Protein AF-A0A7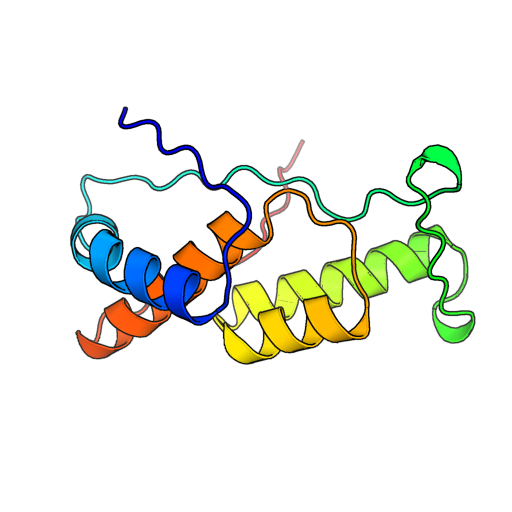S3XD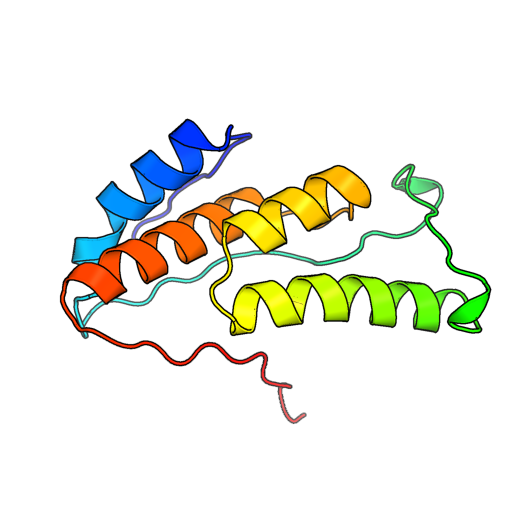15-F1 (afdb_monomer_lite)

Foldseek 3Di:
DDDDDDDDDDLVVLLVLLLVCLVVVPDPVDDDDQDKDWAPDDVVVVAHDADVVLPDSVSRSVVLRVLLLVCLQVLPLPSNVVSCVVRVGVIPRSSVSSSNSSSQVNNVVVVDHDGDDDDDDDD

Secondary structure (DSSP, 8-state):
-------S--HHHHHHHHHHHHHHHT-TT------------BGGGTB----GGG-SHHHHHHHHHHHHHHHHHTT-HHHHHHHHHHH----TTHHHHHHHHHHHHHHHTTT------PPPP--

pLDDT: mean 96.11, std 6.46, range [49.72, 98.81]

Structure (mmCIF, N/CA/C/O backbone):
data_AF-A0A7S3XD15-F1
#
_entry.id   AF-A0A7S3XD15-F1
#
loop_
_atom_site.group_PDB
_atom_site.id
_atom_site.type_symbol
_atom_site.label_atom_id
_atom_site.label_alt_id
_atom_site.label_comp_id
_atom_site.label_asym_id
_atom_site.label_entity_id
_atom_site.label_seq_id
_atom_site.pdbx_PDB_ins_code
_atom_site.Cartn_x
_atom_site.Cartn_y
_atom_site.Cartn_z
_atom_site.occupancy
_atom_site.B_iso_or_equiv
_atom_site.auth_seq_id
_atom_site.auth_comp_id
_atom_site.auth_asym_id
_atom_site.auth_atom_id
_atom_site.pdbx_PDB_model_num
ATOM 1 N N . VAL A 1 1 ? -23.193 1.833 4.196 1.00 94.56 1 VAL A N 1
ATOM 2 C CA . VAL A 1 1 ? -21.865 2.142 3.609 1.00 94.56 1 VAL A CA 1
ATOM 3 C C . VAL A 1 1 ? -21.502 3.573 3.969 1.00 94.56 1 VAL A C 1
ATOM 5 O O . VAL A 1 1 ? -22.389 4.417 3.901 1.00 94.56 1 VAL A O 1
ATOM 8 N N . VAL A 1 2 ? -20.248 3.838 4.349 1.00 98.00 2 VAL A N 1
ATOM 9 C CA . VAL A 1 2 ? -19.717 5.187 4.624 1.00 98.00 2 VAL A CA 1
ATOM 10 C C . VAL A 1 2 ? -18.613 5.488 3.600 1.00 98.00 2 VAL A C 1
ATOM 12 O O . VAL A 1 2 ? -17.542 4.894 3.691 1.00 98.00 2 VAL A O 1
ATOM 15 N N . PRO A 1 3 ? -18.855 6.340 2.590 1.00 97.94 3 PRO A N 1
ATOM 16 C CA . PRO A 1 3 ? -17.837 6.673 1.599 1.00 97.94 3 PRO A CA 1
ATOM 17 C C . PRO A 1 3 ? -16.841 7.701 2.154 1.00 97.94 3 PRO A C 1
ATOM 19 O O . PRO A 1 3 ? -17.244 8.730 2.695 1.00 97.94 3 PRO A O 1
ATOM 22 N N . ILE A 1 4 ? -15.543 7.446 1.976 1.00 98.25 4 ILE A N 1
ATOM 23 C CA . ILE A 1 4 ? -14.456 8.354 2.369 1.00 98.25 4 ILE A CA 1
ATOM 24 C C . ILE A 1 4 ? -13.576 8.606 1.144 1.00 98.25 4 ILE A C 1
ATOM 26 O O . ILE A 1 4 ? -12.979 7.679 0.600 1.00 98.25 4 ILE A O 1
ATOM 30 N N . LEU A 1 5 ? -13.490 9.865 0.708 1.00 98.38 5 LEU A N 1
ATOM 31 C CA . LEU A 1 5 ? -12.580 10.274 -0.360 1.00 98.38 5 LEU A CA 1
ATOM 32 C C . LEU A 1 5 ? -11.232 10.673 0.249 1.00 98.38 5 LEU A C 1
ATOM 34 O O . LEU A 1 5 ? -11.145 11.677 0.954 1.00 98.38 5 LEU A O 1
ATOM 38 N N . VAL A 1 6 ? -10.185 9.900 -0.039 1.00 98.44 6 VAL A N 1
ATOM 39 C CA . VAL A 1 6 ? -8.824 10.174 0.442 1.00 98.44 6 VAL A CA 1
ATOM 40 C C . VAL A 1 6 ? -8.031 10.899 -0.645 1.00 98.44 6 VAL A C 1
ATOM 42 O O . VAL A 1 6 ? -7.849 10.378 -1.743 1.00 98.44 6 VAL A O 1
ATOM 45 N N . GLY A 1 7 ? -7.593 12.122 -0.340 1.00 97.50 7 GLY A N 1
ATOM 46 C CA . GLY A 1 7 ? -6.795 12.957 -1.238 1.00 97.50 7 GLY A CA 1
ATOM 47 C C . GLY A 1 7 ? -5.291 12.679 -1.158 1.00 97.50 7 GLY A C 1
ATOM 48 O O . GLY A 1 7 ? -4.849 11.623 -0.709 1.00 97.50 7 GLY A O 1
ATOM 49 N N . ALA A 1 8 ? -4.494 13.657 -1.587 1.00 97.69 8 ALA A N 1
ATOM 50 C CA . ALA A 1 8 ? -3.053 13.642 -1.365 1.00 97.69 8 ALA A CA 1
ATOM 51 C C . ALA A 1 8 ? -2.761 14.034 0.088 1.00 97.69 8 ALA A C 1
ATOM 53 O O . ALA A 1 8 ? -3.065 15.156 0.494 1.00 97.69 8 ALA A O 1
ATOM 54 N N . LEU A 1 9 ? -2.204 13.101 0.853 1.00 98.12 9 LEU A N 1
ATOM 55 C CA . LEU A 1 9 ? -1.886 13.286 2.263 1.00 98.12 9 LEU A CA 1
ATOM 56 C C . LEU A 1 9 ? -0.372 13.350 2.474 1.00 98.12 9 LEU A C 1
ATOM 58 O O . LEU A 1 9 ? 0.396 12.773 1.701 1.00 98.12 9 LEU A O 1
ATOM 62 N N . ASP A 1 10 ? 0.043 14.046 3.530 1.00 97.75 10 ASP A N 1
ATOM 63 C CA . ASP A 1 10 ? 1.373 13.878 4.112 1.00 97.75 10 ASP A CA 1
ATOM 64 C C . ASP A 1 10 ? 1.349 12.812 5.223 1.00 97.75 10 ASP A C 1
ATOM 66 O O . ASP A 1 10 ? 0.280 12.376 5.663 1.00 97.75 10 ASP A O 1
ATOM 70 N N . ARG A 1 11 ? 2.535 12.405 5.696 1.00 96.31 11 ARG A N 1
ATOM 71 C CA . ARG A 1 11 ? 2.676 11.354 6.721 1.00 96.31 11 ARG A CA 1
ATOM 72 C C . ARG A 1 11 ? 1.932 11.691 8.021 1.00 96.31 11 ARG A C 1
ATOM 74 O O . ARG A 1 11 ? 1.367 10.814 8.668 1.00 96.31 11 ARG A O 1
ATOM 81 N N . THR A 1 12 ? 1.899 12.968 8.406 1.00 98.06 12 THR A N 1
ATOM 82 C CA . THR A 1 12 ? 1.219 13.413 9.633 1.00 98.06 12 THR A CA 1
ATOM 83 C C . THR A 1 12 ? -0.293 13.249 9.511 1.00 98.06 12 THR A C 1
ATOM 85 O O . THR A 1 12 ? -0.951 12.786 10.448 1.00 98.06 12 THR A O 1
ATOM 88 N N . ALA A 1 13 ? -0.856 13.615 8.360 1.00 98.50 13 ALA A N 1
ATOM 89 C CA . ALA A 1 13 ? -2.270 13.449 8.067 1.00 98.50 13 ALA A CA 1
ATOM 90 C C . ALA A 1 13 ? -2.650 11.964 7.972 1.00 98.50 13 ALA A C 1
ATOM 92 O O . ALA A 1 13 ? -3.658 11.568 8.556 1.00 98.50 13 ALA A O 1
ATOM 93 N N . GLU A 1 14 ? -1.831 11.132 7.320 1.00 98.69 14 GLU A N 1
ATOM 94 C CA . GLU A 1 14 ? -2.030 9.675 7.248 1.00 98.69 14 GLU A CA 1
ATOM 95 C C . GLU A 1 14 ? -2.130 9.052 8.648 1.00 98.69 14 GLU A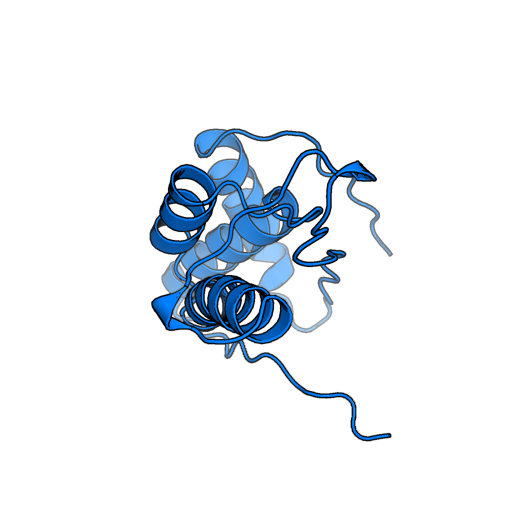 C 1
ATOM 97 O O . GLU A 1 14 ? -3.118 8.378 8.952 1.00 98.69 14 GLU A O 1
ATOM 102 N N . ALA A 1 15 ? -1.181 9.363 9.538 1.00 98.31 15 ALA A N 1
ATOM 103 C CA . ALA A 1 15 ? -1.200 8.898 10.925 1.00 98.31 15 ALA A CA 1
ATOM 104 C C . ALA A 1 15 ? -2.404 9.434 11.717 1.00 98.31 15 ALA A C 1
ATOM 106 O O . ALA A 1 15 ? -3.043 8.705 12.482 1.00 98.31 15 ALA A O 1
ATOM 107 N N . THR A 1 16 ? -2.751 10.708 11.517 1.00 98.50 16 THR A N 1
ATOM 108 C CA . THR A 1 16 ? -3.888 11.345 12.194 1.00 98.50 16 THR A CA 1
ATOM 109 C C . THR A 1 16 ? -5.208 10.676 11.820 1.00 98.50 16 THR A C 1
ATOM 111 O O . THR A 1 16 ? -6.003 10.360 12.709 1.00 98.50 16 THR A O 1
ATOM 114 N N . TYR A 1 17 ? -5.438 10.428 10.528 1.00 98.62 17 TYR A N 1
ATOM 115 C CA . TYR A 1 17 ? -6.646 9.754 10.059 1.00 98.62 17 TYR A CA 1
ATOM 116 C C . TYR A 1 17 ? -6.656 8.270 10.419 1.00 98.62 17 TYR A C 1
ATOM 118 O O . TYR A 1 17 ? -7.706 7.772 10.817 1.00 98.62 17 TYR A O 1
ATOM 126 N N . GLY A 1 18 ? -5.509 7.585 10.366 1.00 98.19 18 GLY A N 1
ATOM 127 C CA . GLY A 1 18 ? -5.395 6.198 10.817 1.00 98.19 18 GLY A CA 1
ATOM 128 C C . GLY A 1 18 ? -5.844 6.045 12.271 1.00 98.19 18 GLY A C 1
ATOM 129 O O . GLY A 1 18 ? -6.737 5.254 12.570 1.00 98.19 18 GLY A O 1
ATOM 130 N N . ARG A 1 19 ? -5.337 6.901 13.166 1.00 97.81 19 ARG A N 1
ATOM 131 C CA . ARG A 1 19 ? -5.765 6.937 14.573 1.00 97.81 19 ARG A CA 1
ATOM 132 C C . ARG A 1 19 ? -7.254 7.253 14.736 1.00 97.81 19 ARG A C 1
ATOM 134 O O . ARG A 1 19 ? -7.909 6.655 15.580 1.00 97.81 19 ARG A O 1
ATOM 141 N N . ALA A 1 20 ? -7.791 8.190 13.954 1.00 98.12 20 ALA A N 1
ATOM 142 C CA . ALA A 1 20 ? -9.205 8.560 14.033 1.00 98.12 20 ALA A CA 1
ATOM 143 C C . ALA A 1 20 ? -10.145 7.429 13.575 1.00 98.12 20 ALA A C 1
ATOM 145 O O . ALA A 1 20 ? -11.261 7.319 14.082 1.00 98.12 20 ALA A O 1
ATOM 146 N N . LEU A 1 21 ? -9.703 6.600 12.626 1.00 97.94 21 LEU A N 1
ATOM 147 C CA . LEU A 1 21 ? -10.484 5.489 12.082 1.00 97.94 21 LEU A CA 1
ATOM 148 C C . LEU A 1 21 ? -10.298 4.175 12.851 1.00 97.94 21 LEU A C 1
ATOM 150 O O . LEU A 1 21 ? -11.174 3.317 12.782 1.00 97.94 21 LEU A O 1
ATOM 154 N N . ALA A 1 22 ? -9.209 4.028 13.608 1.00 96.88 22 ALA A N 1
ATOM 155 C CA . ALA A 1 22 ? -8.888 2.812 14.351 1.00 96.88 22 ALA A CA 1
ATOM 156 C C . ALA A 1 22 ? -10.018 2.294 15.266 1.00 96.88 22 ALA A C 1
ATOM 158 O O . ALA A 1 22 ? -10.274 1.095 15.211 1.00 96.88 22 ALA A O 1
ATOM 159 N N . PRO A 1 23 ? -10.767 3.123 16.029 1.00 95.81 23 PRO A N 1
ATOM 160 C CA . PRO A 1 23 ? -11.887 2.615 16.825 1.00 95.81 23 PRO A CA 1
ATOM 161 C C . PRO A 1 23 ? -12.946 1.904 15.981 1.00 95.81 23 PRO A C 1
ATOM 163 O O . PRO A 1 23 ? -13.491 0.905 16.416 1.00 95.81 23 PRO A O 1
ATOM 166 N N . TYR A 1 24 ? -13.200 2.369 14.755 1.00 96.69 24 TYR A N 1
ATOM 167 C CA . TYR A 1 24 ? -14.157 1.730 13.851 1.00 96.69 24 TYR A CA 1
ATOM 168 C C . TYR A 1 24 ? -13.585 0.477 13.189 1.00 96.69 24 TYR A C 1
ATOM 170 O O . TYR A 1 24 ? -14.350 -0.425 12.864 1.00 96.69 24 TYR A O 1
ATOM 178 N N . LEU A 1 25 ? -12.267 0.418 12.974 1.00 95.75 25 LEU A N 1
ATOM 179 C CA . LEU A 1 25 ? -11.587 -0.777 12.466 1.00 95.75 25 LEU A CA 1
ATOM 180 C C . LEU A 1 25 ? -11.650 -1.937 13.470 1.00 95.75 25 LEU A C 1
ATOM 182 O O . LEU A 1 25 ? -11.696 -3.086 13.053 1.00 95.75 25 LEU A O 1
ATOM 186 N N . LEU A 1 26 ? -11.672 -1.626 14.770 1.00 93.50 26 LEU A N 1
ATOM 187 C CA . LEU A 1 26 ? -11.733 -2.597 15.867 1.00 93.50 26 LEU A CA 1
ATOM 188 C C . LEU A 1 26 ? -13.132 -3.182 16.122 1.00 93.50 26 LEU A C 1
ATOM 190 O O . LEU A 1 26 ? -13.265 -4.096 16.930 1.00 93.50 26 LEU A O 1
ATOM 194 N N . GLU A 1 27 ? -14.170 -2.658 15.475 1.00 95.31 27 GLU A N 1
ATOM 195 C CA . GLU A 1 27 ? -15.538 -3.152 15.633 1.00 95.31 27 GLU A CA 1
ATOM 196 C C . GLU A 1 27 ? -15.815 -4.289 14.642 1.00 95.31 27 GLU A C 1
ATOM 198 O O . GLU A 1 27 ? -15.852 -4.060 13.433 1.00 95.31 27 GLU A O 1
ATOM 203 N N . ASP A 1 28 ? -16.117 -5.491 15.144 1.00 93.31 28 ASP A N 1
ATOM 204 C CA . ASP A 1 28 ? -16.379 -6.696 14.330 1.00 93.31 28 ASP A CA 1
ATOM 205 C C . ASP A 1 28 ? -17.533 -6.534 13.321 1.00 93.31 28 ASP A C 1
ATOM 207 O O . ASP A 1 28 ? -17.629 -7.256 12.328 1.00 93.31 28 ASP A O 1
ATOM 211 N N . ALA A 1 29 ? -18.441 -5.586 13.571 1.00 96.75 29 ALA A N 1
ATOM 212 C CA . ALA A 1 29 ? -19.556 -5.276 12.680 1.00 96.75 29 ALA A CA 1
ATOM 213 C C . ALA A 1 29 ? -19.141 -4.461 11.439 1.00 96.75 29 ALA A C 1
ATOM 215 O O . ALA A 1 29 ? -19.950 -4.289 10.521 1.00 96.75 29 ALA A O 1
ATOM 216 N N . ASN A 1 30 ? -17.913 -3.935 11.409 1.00 97.38 30 ASN A N 1
ATOM 217 C CA . ASN A 1 30 ? -17.427 -3.065 10.349 1.00 97.38 30 ASN A CA 1
ATOM 218 C C . ASN A 1 30 ? -16.537 -3.812 9.353 1.00 97.38 30 ASN A C 1
ATOM 220 O O . ASN A 1 30 ? -15.784 -4.721 9.682 1.00 97.38 30 ASN A O 1
ATOM 224 N N . LEU A 1 31 ? -16.592 -3.359 8.101 1.00 97.25 31 LEU A N 1
ATOM 225 C CA . LEU A 1 31 ? -15.706 -3.796 7.029 1.00 97.25 31 LEU A CA 1
ATOM 226 C C . LEU A 1 31 ? -15.080 -2.569 6.373 1.00 97.25 31 LEU A C 1
ATOM 228 O O . LEU A 1 31 ? -15.788 -1.670 5.912 1.00 97.25 31 LEU A O 1
ATOM 232 N N . PHE A 1 32 ? -13.753 -2.567 6.282 1.00 97.88 32 PHE A N 1
ATOM 233 C CA . PHE A 1 32 ? -12.990 -1.547 5.574 1.00 97.88 32 PHE A CA 1
ATOM 234 C C . PHE A 1 32 ? -12.618 -2.057 4.185 1.00 97.88 32 PHE A C 1
ATOM 236 O O . PHE A 1 32 ? -11.957 -3.081 4.043 1.00 97.88 32 PHE A O 1
ATOM 243 N N . ILE A 1 33 ? -13.029 -1.321 3.153 1.00 98.19 33 ILE A N 1
ATOM 244 C CA . ILE A 1 33 ? -12.655 -1.597 1.765 1.00 98.19 33 ILE A CA 1
ATOM 245 C C . ILE A 1 33 ? -11.688 -0.503 1.319 1.00 98.19 33 ILE A C 1
ATOM 247 O O . ILE A 1 33 ? -12.070 0.662 1.209 1.00 98.19 33 ILE A O 1
ATOM 251 N N . ILE A 1 34 ? -10.438 -0.885 1.057 1.00 98.12 34 ILE A N 1
ATOM 252 C CA . ILE A 1 34 ? -9.402 0.012 0.541 1.00 98.12 34 ILE A CA 1
ATOM 253 C C . ILE A 1 34 ? -9.251 -0.221 -0.961 1.00 98.12 34 ILE A C 1
ATOM 255 O O . ILE A 1 34 ? -8.865 -1.301 -1.396 1.00 98.12 34 ILE A O 1
ATOM 259 N N . SER A 1 35 ? -9.568 0.796 -1.760 1.00 98.00 35 SER A N 1
ATOM 260 C CA . SER A 1 35 ? -9.490 0.723 -3.222 1.00 98.00 35 SER A CA 1
ATOM 261 C C . SER A 1 35 ? -8.104 1.142 -3.711 1.00 98.00 35 SER A C 1
ATOM 263 O O . SER A 1 35 ? -7.696 2.282 -3.483 1.00 98.00 35 SER A O 1
ATOM 265 N N . SER A 1 36 ? -7.392 0.257 -4.414 1.00 98.19 36 SER A N 1
ATOM 266 C CA . SER A 1 36 ? -6.105 0.584 -5.038 1.00 98.19 36 SER A CA 1
ATOM 267 C C . SER A 1 36 ? -5.745 -0.366 -6.178 1.00 98.19 36 SER A C 1
ATOM 269 O O . SER A 1 36 ? -5.805 -1.579 -6.006 1.00 98.19 36 SER A O 1
ATOM 271 N N . ASP A 1 37 ? -5.235 0.202 -7.267 1.00 97.94 37 ASP A N 1
ATOM 272 C CA . ASP A 1 37 ? -4.374 -0.485 -8.228 1.00 97.94 37 ASP A CA 1
ATOM 273 C C . ASP A 1 37 ? -2.898 -0.330 -7.808 1.00 97.94 37 ASP A C 1
ATOM 275 O O . ASP A 1 37 ? -2.540 0.602 -7.072 1.00 97.94 37 ASP A O 1
ATOM 279 N N . PHE A 1 38 ? -2.051 -1.258 -8.261 1.00 98.12 38 PHE A N 1
ATOM 280 C CA . PHE A 1 38 ? -0.596 -1.256 -8.055 1.00 98.12 38 PHE A CA 1
ATOM 281 C C . PHE A 1 38 ? 0.131 -0.599 -9.246 1.00 98.12 38 PHE A C 1
ATOM 283 O O . PHE A 1 38 ? -0.332 0.430 -9.732 1.00 98.12 38 PHE A O 1
ATOM 290 N N . CYS A 1 39 ? 1.290 -1.098 -9.691 1.00 98.38 39 CYS A N 1
ATOM 291 C CA . CYS A 1 39 ? 2.120 -0.409 -10.674 1.00 98.38 39 CYS A CA 1
ATOM 292 C C . CYS A 1 39 ? 1.389 -0.136 -12.003 1.00 98.38 39 CYS A C 1
ATOM 294 O O . CYS A 1 39 ? 1.057 -1.036 -12.775 1.00 98.38 39 CYS A O 1
ATOM 296 N N . HIS A 1 40 ? 1.245 1.145 -12.333 1.00 98.38 40 HIS A N 1
ATOM 297 C CA . HIS A 1 40 ? 0.948 1.621 -13.679 1.00 98.38 40 HIS A CA 1
ATOM 298 C C . HIS A 1 40 ? 2.268 1.911 -14.398 1.00 98.38 40 HIS A C 1
ATOM 300 O O . HIS A 1 40 ? 2.821 3.013 -14.309 1.00 98.38 40 HIS A O 1
ATOM 306 N N . TRP A 1 41 ? 2.786 0.907 -15.103 1.00 98.56 41 TRP A N 1
ATOM 307 C CA . TRP A 1 41 ? 4.063 0.992 -15.807 1.00 98.56 41 TRP A CA 1
ATOM 308 C C . TRP A 1 41 ? 3.898 1.410 -17.273 1.00 98.56 41 TRP A C 1
ATOM 310 O O . TRP A 1 41 ? 3.003 0.952 -17.987 1.00 98.56 41 TRP A O 1
ATOM 320 N N . GLY A 1 42 ? 4.790 2.272 -17.755 1.00 98.06 42 GLY A N 1
ATOM 321 C CA . GLY A 1 42 ? 4.936 2.632 -19.161 1.00 98.06 42 GLY A CA 1
ATOM 322 C C . GLY A 1 42 ? 4.995 4.136 -19.413 1.00 98.06 42 GLY A C 1
ATOM 323 O O . GLY A 1 42 ? 4.642 4.971 -18.578 1.00 98.06 42 GLY A O 1
ATOM 324 N N . ARG A 1 43 ? 5.395 4.503 -20.638 1.00 97.75 43 ARG A N 1
ATOM 325 C CA . ARG A 1 43 ? 5.554 5.909 -21.061 1.00 97.75 43 ARG A CA 1
ATOM 326 C C . ARG A 1 43 ? 4.282 6.743 -20.874 1.00 97.75 43 ARG A C 1
ATOM 328 O O . ARG A 1 43 ? 4.379 7.900 -20.480 1.00 97.75 43 ARG A O 1
ATOM 335 N N . ARG A 1 44 ? 3.097 6.153 -21.093 1.00 98.06 44 ARG A N 1
ATOM 336 C CA . ARG A 1 44 ? 1.790 6.807 -20.872 1.00 98.06 44 ARG A CA 1
ATOM 337 C C . ARG A 1 44 ? 1.606 7.286 -19.428 1.00 98.06 44 ARG A C 1
ATOM 339 O O . ARG A 1 44 ? 0.950 8.297 -19.212 1.00 98.06 44 ARG A O 1
ATOM 346 N N . PHE A 1 45 ? 2.201 6.585 -18.467 1.00 97.62 45 PHE A N 1
ATOM 347 C CA . PHE A 1 45 ? 2.129 6.900 -17.041 1.00 97.62 45 PHE A CA 1
ATOM 348 C C . PHE A 1 45 ? 3.352 7.678 -16.540 1.00 97.62 45 PHE A C 1
ATOM 350 O O . PHE A 1 45 ? 3.441 7.971 -15.354 1.00 97.62 45 PHE A O 1
ATOM 357 N N . LYS A 1 46 ? 4.297 8.023 -17.433 1.00 98.25 46 LYS A N 1
ATOM 358 C CA . LYS A 1 46 ? 5.583 8.662 -17.096 1.00 98.25 46 LYS A CA 1
ATOM 359 C C . LYS A 1 46 ? 6.383 7.890 -16.036 1.00 98.25 46 LYS A C 1
ATOM 361 O O . LYS A 1 46 ? 7.168 8.482 -15.304 1.00 98.25 46 LYS A O 1
ATOM 366 N N . TYR A 1 47 ? 6.203 6.572 -15.983 1.00 98.50 47 TYR A N 1
ATOM 367 C CA . TYR A 1 47 ? 6.867 5.701 -15.024 1.00 98.50 47 TYR A CA 1
ATOM 368 C C . TYR A 1 47 ? 7.412 4.472 -15.741 1.00 98.50 47 TYR A C 1
ATOM 370 O O . TYR A 1 47 ? 6.655 3.659 -16.261 1.00 98.50 47 TYR A O 1
ATOM 378 N N . THR A 1 48 ? 8.733 4.359 -15.821 1.00 98.25 48 THR A N 1
ATOM 379 C CA . THR A 1 48 ? 9.415 3.243 -16.494 1.00 98.25 48 THR A CA 1
ATOM 380 C C . THR A 1 48 ? 10.569 2.729 -15.642 1.00 98.25 48 THR A C 1
ATOM 382 O O . THR A 1 48 ? 11.644 2.450 -16.169 1.00 98.25 48 THR A O 1
ATOM 385 N N . HIS A 1 49 ? 10.373 2.670 -14.318 1.00 98.19 49 HIS A N 1
ATOM 386 C CA . HIS A 1 49 ? 11.346 2.050 -13.420 1.00 98.19 49 HIS A CA 1
ATOM 387 C C . HIS A 1 49 ? 11.609 0.614 -13.878 1.00 98.19 49 HIS A C 1
ATOM 389 O O . HIS A 1 49 ? 10.672 -0.114 -14.209 1.00 98.19 49 HIS A O 1
ATOM 395 N N . TYR A 1 50 ? 12.876 0.230 -13.942 1.00 98.38 50 TYR A N 1
ATOM 396 C CA . TYR A 1 50 ? 13.287 -1.092 -14.380 1.00 98.38 50 TYR A CA 1
ATOM 397 C C . TYR A 1 50 ? 14.573 -1.476 -13.663 1.00 98.38 50 TYR A C 1
ATOM 399 O O . TYR A 1 50 ? 15.558 -0.738 -13.713 1.00 98.38 50 TYR A O 1
ATOM 407 N N . ASP A 1 51 ? 14.538 -2.632 -13.012 1.00 97.88 51 ASP A N 1
ATOM 408 C CA . ASP A 1 51 ? 15.683 -3.288 -12.402 1.00 97.88 51 ASP A CA 1
ATOM 409 C C . ASP A 1 51 ? 16.145 -4.432 -13.321 1.00 97.88 51 ASP A C 1
ATOM 411 O O . ASP A 1 51 ? 15.484 -5.473 -13.374 1.00 97.88 51 ASP A O 1
ATOM 415 N N . PRO A 1 52 ? 17.278 -4.277 -14.035 1.00 97.25 52 PRO A N 1
ATOM 416 C CA . PRO A 1 52 ? 17.791 -5.313 -14.928 1.00 97.25 52 PRO A CA 1
ATOM 417 C C . PRO A 1 52 ? 18.165 -6.616 -14.217 1.00 97.25 52 PRO A C 1
ATOM 419 O O . PRO A 1 52 ? 18.264 -7.653 -14.869 1.00 97.25 52 PRO A O 1
ATOM 422 N N . SER A 1 53 ? 18.394 -6.585 -12.899 1.00 97.81 53 SER A N 1
ATOM 423 C CA . SER A 1 53 ? 18.722 -7.788 -12.130 1.00 97.81 53 SER A CA 1
ATOM 424 C C . SER A 1 53 ? 17.510 -8.697 -11.897 1.00 97.81 53 SER A C 1
ATOM 426 O O . SER A 1 53 ? 17.685 -9.882 -11.619 1.00 97.81 53 SER A O 1
ATOM 428 N N . ALA A 1 54 ? 16.289 -8.173 -12.063 1.00 97.00 54 ALA A N 1
ATOM 429 C CA . ALA A 1 54 ? 15.045 -8.919 -11.893 1.00 97.00 54 ALA A CA 1
ATOM 430 C C . ALA A 1 54 ? 14.619 -9.716 -13.143 1.00 97.00 54 ALA A C 1
ATOM 432 O O . ALA A 1 54 ? 13.660 -10.481 -13.067 1.00 97.00 54 ALA A O 1
ATOM 433 N N . GLY A 1 55 ? 15.315 -9.558 -14.276 1.00 97.88 55 GLY A N 1
ATOM 434 C CA . GLY A 1 55 ? 14.969 -10.196 -15.548 1.00 97.88 55 GLY A CA 1
ATOM 435 C C . GLY A 1 55 ? 14.157 -9.277 -1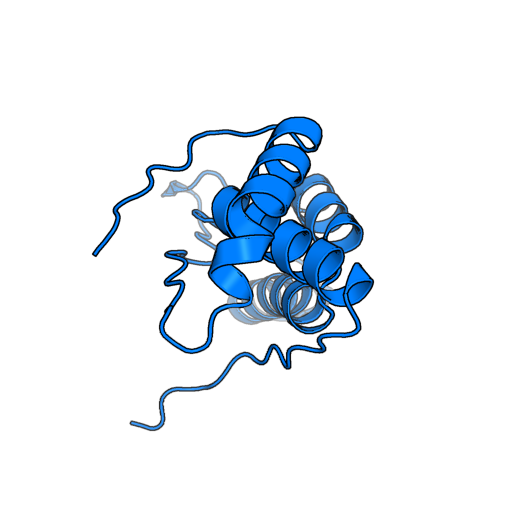6.459 1.00 97.88 55 GLY A C 1
ATOM 436 O O . GLY A 1 55 ? 14.506 -8.116 -16.637 1.00 97.88 55 GLY A O 1
ATOM 437 N N . GLU A 1 56 ? 13.096 -9.789 -17.079 1.00 98.50 56 GLU A N 1
ATOM 438 C CA . GLU A 1 56 ? 12.243 -9.023 -17.993 1.00 98.50 56 GLU A CA 1
ATOM 439 C C . GLU A 1 56 ? 11.451 -7.920 -17.266 1.00 98.50 56 GLU A C 1
ATOM 441 O O . GLU A 1 56 ? 11.278 -7.931 -16.046 1.00 98.50 56 GLU A O 1
ATOM 446 N N . ILE A 1 57 ? 10.909 -6.956 -18.019 1.00 98.44 57 ILE A N 1
ATOM 447 C CA . ILE A 1 57 ? 10.203 -5.792 -17.451 1.00 98.44 57 ILE A CA 1
ATOM 448 C C . ILE A 1 57 ? 9.076 -6.212 -16.498 1.00 98.44 57 ILE A C 1
ATOM 450 O O . ILE A 1 57 ? 8.963 -5.652 -15.411 1.00 98.44 57 ILE A O 1
ATOM 454 N N . PHE A 1 58 ? 8.264 -7.210 -16.864 1.00 98.44 58 PHE A N 1
ATOM 455 C CA . PHE A 1 58 ? 7.163 -7.659 -16.006 1.00 98.44 58 PHE A CA 1
ATOM 456 C C . PHE A 1 58 ? 7.656 -8.287 -14.694 1.00 98.44 58 PHE A C 1
ATOM 458 O O . PHE A 1 58 ? 6.980 -8.162 -13.679 1.00 98.44 58 PHE A O 1
ATOM 465 N N . GLN A 1 59 ? 8.841 -8.906 -14.694 1.00 98.62 59 GLN A N 1
ATOM 466 C CA . GLN A 1 59 ? 9.454 -9.480 -13.495 1.00 98.62 59 GLN A CA 1
ATOM 467 C C . GLN A 1 59 ? 9.989 -8.375 -12.582 1.00 98.62 59 GLN A C 1
ATOM 469 O O . GLN A 1 59 ? 9.821 -8.444 -11.368 1.00 98.62 59 GLN A O 1
ATOM 474 N N . SER A 1 60 ? 10.561 -7.312 -13.158 1.00 98.62 60 SER A N 1
ATOM 475 C CA . SER A 1 60 ? 10.926 -6.109 -12.405 1.00 98.62 60 SER A CA 1
ATOM 476 C C . SER A 1 60 ? 9.702 -5.422 -11.787 1.00 98.62 60 SER A C 1
ATOM 478 O O . SER A 1 60 ? 9.761 -5.035 -10.619 1.00 98.62 60 SER A O 1
ATOM 480 N N . ILE A 1 61 ? 8.590 -5.318 -12.527 1.00 98.69 61 ILE A N 1
ATOM 481 C CA . ILE A 1 61 ? 7.319 -4.788 -12.008 1.00 98.69 61 ILE A CA 1
ATOM 482 C C . ILE A 1 61 ? 6.811 -5.668 -10.862 1.00 98.69 61 ILE A C 1
ATOM 484 O O . ILE A 1 61 ? 6.551 -5.158 -9.776 1.00 98.69 61 ILE A O 1
ATOM 488 N N . GLU A 1 62 ? 6.740 -6.988 -11.062 1.00 98.50 62 GLU A N 1
ATOM 489 C CA . GLU A 1 62 ? 6.293 -7.926 -10.029 1.00 98.50 62 GLU A CA 1
ATOM 490 C C . GLU A 1 62 ? 7.175 -7.843 -8.777 1.00 98.50 62 GLU A C 1
ATOM 492 O O . GLU A 1 62 ? 6.661 -7.793 -7.660 1.00 98.50 62 GLU A O 1
ATOM 497 N N . ALA A 1 63 ? 8.499 -7.802 -8.934 1.00 98.50 63 ALA A N 1
ATOM 498 C CA . ALA A 1 63 ? 9.427 -7.689 -7.815 1.00 98.50 63 ALA A CA 1
ATOM 499 C C . ALA A 1 63 ? 9.212 -6.387 -7.026 1.00 98.50 63 ALA A C 1
ATOM 501 O O . ALA A 1 63 ? 9.222 -6.406 -5.788 1.00 98.50 63 ALA A O 1
ATOM 502 N N . LEU A 1 64 ? 8.983 -5.274 -7.731 1.00 98.56 64 LEU A N 1
ATOM 503 C CA . LEU A 1 64 ? 8.714 -3.973 -7.130 1.00 98.56 64 LEU A CA 1
ATOM 504 C C . LEU A 1 64 ? 7.365 -3.943 -6.401 1.00 98.56 64 LEU A C 1
ATOM 506 O O . LEU A 1 64 ? 7.304 -3.460 -5.268 1.00 98.56 64 LEU A O 1
ATOM 510 N N . ASP A 1 65 ? 6.305 -4.473 -7.008 1.00 98.56 65 ASP A N 1
ATOM 511 C CA . ASP A 1 65 ? 4.977 -4.543 -6.393 1.00 98.56 65 ASP A CA 1
ATOM 512 C C . ASP A 1 65 ? 4.991 -5.469 -5.177 1.00 98.56 65 ASP A C 1
ATOM 514 O O . ASP A 1 65 ? 4.559 -5.073 -4.094 1.00 98.56 65 ASP A O 1
ATOM 518 N N . ARG A 1 66 ? 5.610 -6.653 -5.287 1.00 98.25 66 ARG A N 1
ATOM 519 C CA . ARG A 1 66 ? 5.780 -7.580 -4.158 1.00 98.25 66 ARG A CA 1
ATOM 520 C C . ARG A 1 66 ? 6.562 -6.963 -3.005 1.00 98.25 66 ARG A C 1
ATOM 522 O O . ARG A 1 66 ? 6.325 -7.329 -1.856 1.00 98.25 66 ARG A O 1
ATOM 529 N N . LYS A 1 67 ? 7.500 -6.051 -3.275 1.00 98.44 67 LYS A N 1
ATOM 530 C CA . LYS A 1 67 ? 8.197 -5.313 -2.214 1.00 98.44 67 LYS A CA 1
ATOM 531 C C . LYS A 1 67 ? 7.225 -4.437 -1.422 1.00 98.44 67 LYS A C 1
ATOM 533 O O . LYS A 1 67 ? 7.257 -4.503 -0.199 1.00 98.44 67 LYS A O 1
ATOM 538 N N . GLY A 1 68 ? 6.354 -3.690 -2.100 1.00 98.56 68 GLY A N 1
ATOM 539 C CA . GLY A 1 68 ? 5.301 -2.902 -1.453 1.00 98.56 68 GLY A CA 1
ATOM 540 C 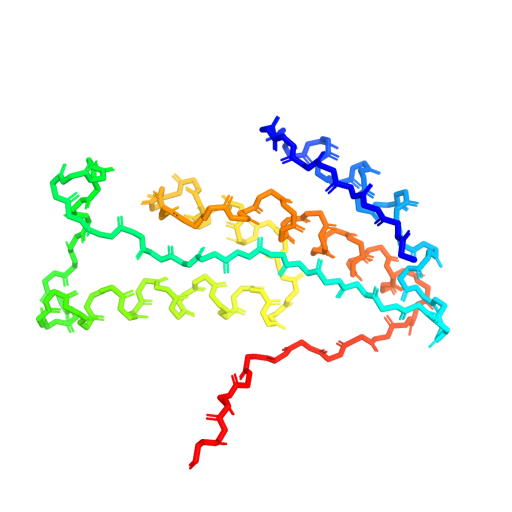C . GLY A 1 68 ? 4.287 -3.778 -0.711 1.00 98.56 68 GLY A C 1
ATOM 541 O O . GLY A 1 68 ? 3.986 -3.516 0.449 1.00 98.56 68 GLY A O 1
ATOM 542 N N . MET A 1 69 ? 3.829 -4.865 -1.339 1.00 98.56 69 MET A N 1
ATOM 543 C CA . MET A 1 69 ? 2.894 -5.825 -0.735 1.00 98.56 69 MET A CA 1
ATOM 544 C C . MET A 1 69 ? 3.433 -6.413 0.574 1.00 98.56 69 MET A C 1
ATOM 546 O O . MET A 1 69 ? 2.713 -6.430 1.564 1.00 98.56 69 MET A O 1
ATOM 550 N N . ARG A 1 70 ? 4.711 -6.821 0.618 1.00 98.50 70 ARG A N 1
ATOM 551 C CA . ARG A 1 70 ? 5.323 -7.362 1.846 1.00 98.50 70 ARG A CA 1
ATOM 552 C C . ARG A 1 70 ? 5.314 -6.365 3.002 1.00 98.50 70 ARG A C 1
ATOM 554 O O . ARG A 1 70 ? 5.078 -6.771 4.132 1.00 98.50 70 ARG A O 1
ATOM 561 N N . LEU A 1 71 ? 5.559 -5.084 2.731 1.00 98.62 71 LEU A N 1
ATOM 562 C CA . LEU A 1 71 ? 5.528 -4.038 3.762 1.00 98.62 71 LEU A CA 1
ATOM 563 C C . LEU A 1 71 ? 4.105 -3.848 4.305 1.00 98.62 71 LEU A C 1
ATOM 565 O O . LEU A 1 71 ? 3.916 -3.688 5.507 1.00 98.62 71 LEU A O 1
ATOM 569 N N . ILE A 1 72 ? 3.097 -3.955 3.432 1.00 98.56 72 ILE A N 1
ATOM 570 C CA . ILE A 1 72 ? 1.684 -3.919 3.826 1.00 98.56 72 ILE A CA 1
ATOM 571 C C . ILE A 1 72 ? 1.320 -5.136 4.694 1.00 98.56 72 ILE A C 1
ATOM 573 O O . ILE A 1 72 ? 0.715 -4.966 5.748 1.00 98.56 72 ILE A O 1
ATOM 577 N N . GLU A 1 73 ? 1.721 -6.351 4.302 1.00 98.19 73 GLU A N 1
ATOM 578 C CA . GLU A 1 73 ? 1.501 -7.582 5.088 1.00 98.19 73 GLU A CA 1
ATOM 579 C C . GLU A 1 73 ? 2.190 -7.528 6.457 1.00 98.19 73 GLU A C 1
ATOM 581 O O . GLU A 1 73 ? 1.644 -7.976 7.464 1.00 98.19 73 GLU A O 1
ATOM 586 N N . GLN A 1 74 ? 3.375 -6.918 6.515 1.00 97.12 74 GLN A N 1
ATOM 587 C CA . GLN A 1 74 ? 4.121 -6.685 7.753 1.00 97.12 74 GLN A CA 1
ATOM 588 C C . GLN A 1 74 ? 3.518 -5.580 8.629 1.00 97.12 74 GLN A C 1
ATOM 590 O O . GLN A 1 74 ? 3.952 -5.421 9.771 1.00 97.12 74 GLN A O 1
ATOM 595 N N . GLN A 1 75 ? 2.508 -4.860 8.126 1.00 97.19 75 GLN A N 1
ATOM 596 C CA . GLN A 1 75 ? 1.894 -3.702 8.778 1.00 97.19 75 GLN A CA 1
ATOM 597 C C . GLN A 1 75 ? 2.915 -2.583 9.051 1.00 97.19 75 GLN A C 1
ATOM 599 O O . GLN A 1 75 ? 2.814 -1.871 10.046 1.00 97.19 75 GLN A O 1
ATOM 604 N N . ASP A 1 76 ? 3.912 -2.441 8.174 1.00 97.56 76 ASP A N 1
ATOM 605 C CA . ASP A 1 76 ? 5.017 -1.495 8.322 1.00 97.56 76 ASP A CA 1
ATOM 606 C C . ASP A 1 76 ? 4.710 -0.184 7.580 1.00 97.56 76 ASP A C 1
ATOM 608 O O . ASP A 1 76 ? 4.991 -0.032 6.386 1.00 97.56 76 ASP A O 1
ATOM 612 N N . ALA A 1 77 ? 4.083 0.760 8.291 1.00 97.56 77 ALA A N 1
ATOM 613 C CA . ALA A 1 77 ? 3.709 2.065 7.743 1.00 97.56 77 ALA A CA 1
ATOM 614 C C . ALA A 1 77 ? 4.933 2.886 7.301 1.00 97.56 77 ALA A C 1
ATOM 616 O O . ALA A 1 77 ? 4.941 3.438 6.197 1.00 97.56 77 ALA A O 1
ATOM 617 N N . ASP A 1 78 ? 5.981 2.924 8.127 1.00 97.69 78 ASP A N 1
ATOM 618 C CA . ASP A 1 78 ? 7.200 3.682 7.841 1.00 97.69 78 ASP A CA 1
ATOM 619 C C . ASP A 1 78 ? 7.971 3.064 6.674 1.00 97.69 78 ASP A C 1
ATOM 621 O O . ASP A 1 78 ? 8.344 3.767 5.731 1.00 97.69 78 ASP A O 1
ATOM 625 N N . GLY A 1 79 ? 8.126 1.738 6.671 1.00 98.38 79 GLY A N 1
ATOM 626 C CA . GLY A 1 79 ? 8.752 1.010 5.575 1.00 98.38 79 GLY A CA 1
ATOM 627 C C . GLY A 1 79 ? 8.007 1.200 4.253 1.00 98.38 79 GLY A C 1
ATOM 628 O O . GLY A 1 79 ? 8.640 1.430 3.218 1.00 98.38 79 GLY A O 1
ATOM 629 N N . PHE A 1 80 ? 6.668 1.172 4.261 1.00 98.62 80 PHE A N 1
ATOM 630 C CA . PHE A 1 80 ? 5.862 1.454 3.069 1.00 98.62 80 PHE A CA 1
ATOM 631 C C . PHE A 1 80 ? 6.039 2.896 2.572 1.00 98.62 80 PHE A C 1
ATOM 633 O O . PHE A 1 80 ? 6.177 3.127 1.364 1.00 98.62 80 PHE A O 1
ATOM 640 N N . ALA A 1 81 ? 6.096 3.869 3.482 1.00 98.19 81 ALA A N 1
ATOM 641 C CA . ALA A 1 81 ? 6.323 5.267 3.136 1.00 98.19 81 ALA A CA 1
ATOM 642 C C . ALA A 1 81 ? 7.730 5.500 2.553 1.00 98.19 81 ALA A C 1
ATOM 644 O O . ALA A 1 81 ? 7.886 6.241 1.576 1.00 98.19 81 ALA A O 1
ATOM 645 N N . ASP A 1 82 ? 8.750 4.836 3.096 1.00 98.50 82 ASP A N 1
ATOM 646 C CA . ASP A 1 82 ? 10.124 4.886 2.591 1.00 98.50 82 ASP A CA 1
ATOM 647 C C . ASP A 1 82 ? 10.254 4.197 1.229 1.00 98.50 82 ASP A C 1
ATOM 649 O O . ASP A 1 82 ? 10.921 4.708 0.327 1.00 98.50 82 ASP A O 1
ATOM 653 N N . TYR A 1 83 ? 9.549 3.084 1.026 1.00 98.62 83 TYR A N 1
ATOM 654 C CA . TYR A 1 83 ? 9.412 2.437 -0.277 1.00 98.62 83 TYR A CA 1
ATOM 655 C C . TYR A 1 83 ? 8.780 3.375 -1.318 1.00 98.62 83 TYR A C 1
ATOM 657 O O . TYR A 1 83 ? 9.343 3.558 -2.401 1.00 98.62 83 TYR A O 1
ATOM 665 N N . GLN A 1 84 ? 7.657 4.024 -0.995 1.00 98.19 84 GLN A N 1
ATOM 666 C CA . GLN A 1 84 ? 7.011 4.968 -1.912 1.00 98.19 84 GLN A CA 1
ATOM 667 C C . GLN A 1 84 ? 7.902 6.180 -2.214 1.00 98.19 84 GLN A C 1
ATOM 669 O O . GLN A 1 84 ? 7.911 6.666 -3.347 1.00 98.19 84 GLN A O 1
ATOM 674 N N . HIS A 1 85 ? 8.678 6.647 -1.234 1.00 97.19 85 HIS A N 1
ATOM 675 C CA . HIS A 1 85 ? 9.652 7.716 -1.433 1.00 97.19 85 HIS A CA 1
ATOM 676 C C . HIS A 1 85 ? 10.822 7.282 -2.329 1.00 97.19 85 HIS A C 1
ATOM 678 O O . HIS A 1 85 ? 11.239 8.043 -3.193 1.00 97.19 85 HIS A O 1
ATOM 684 N N . ALA A 1 86 ? 11.343 6.066 -2.155 1.00 98.00 86 ALA A N 1
ATOM 685 C CA . ALA A 1 86 ? 12.504 5.586 -2.900 1.00 98.00 86 ALA A CA 1
ATOM 686 C C . ALA A 1 86 ? 12.184 5.211 -4.356 1.00 98.00 86 ALA A C 1
ATOM 688 O O . ALA A 1 86 ? 12.987 5.469 -5.251 1.00 98.00 86 ALA A O 1
ATOM 689 N N . PHE A 1 87 ? 11.035 4.576 -4.598 1.00 98.25 87 PHE A N 1
ATOM 690 C CA . PHE A 1 87 ? 10.710 4.009 -5.911 1.00 98.25 87 PHE A CA 1
ATOM 691 C C . PHE A 1 87 ? 9.675 4.812 -6.685 1.00 98.25 87 PHE A C 1
ATOM 693 O O . PHE A 1 87 ? 9.562 4.627 -7.897 1.00 98.25 87 PHE A O 1
ATOM 700 N N . HIS A 1 88 ? 8.902 5.664 -6.006 1.00 97.75 88 HIS A N 1
ATOM 701 C CA . HIS A 1 88 ? 7.763 6.369 -6.592 1.00 97.75 88 HIS A CA 1
ATOM 702 C C . HIS A 1 88 ? 6.829 5.432 -7.372 1.00 97.75 88 HIS A C 1
ATOM 704 O O . HIS A 1 88 ? 6.312 5.816 -8.423 1.00 97.75 88 HIS A O 1
ATOM 710 N N . ASN A 1 89 ? 6.642 4.194 -6.888 1.00 98.38 89 ASN A N 1
ATOM 711 C CA . ASN A 1 89 ? 5.748 3.251 -7.549 1.00 98.38 89 ASN A CA 1
ATOM 712 C C . ASN A 1 89 ? 4.345 3.864 -7.641 1.00 98.38 89 ASN A C 1
ATOM 714 O O . ASN A 1 89 ? 3.866 4.536 -6.719 1.00 98.38 89 ASN A O 1
ATOM 718 N N . THR A 1 90 ? 3.690 3.655 -8.776 1.00 98.38 90 THR A N 1
ATOM 719 C CA . THR A 1 90 ? 2.475 4.366 -9.182 1.00 98.38 90 THR A CA 1
ATOM 720 C C . THR A 1 90 ? 1.200 3.812 -8.542 1.00 98.38 90 THR A C 1
ATOM 722 O O . THR A 1 90 ? 0.124 3.957 -9.105 1.00 98.38 90 THR A O 1
ATOM 725 N N . ILE A 1 91 ? 1.298 3.254 -7.332 1.00 98.56 91 ILE A N 1
ATOM 726 C CA . ILE A 1 91 ? 0.171 2.748 -6.538 1.00 98.56 91 ILE A CA 1
ATOM 727 C C . ILE A 1 91 ? -0.840 3.883 -6.302 1.00 98.56 91 ILE A C 1
ATOM 729 O O . ILE A 1 91 ? -0.538 4.883 -5.630 1.00 98.56 91 ILE A O 1
ATOM 733 N N . CYS A 1 92 ? -2.046 3.752 -6.865 1.00 97.81 92 CYS A N 1
ATOM 734 C CA . CYS A 1 92 ? -3.016 4.850 -6.886 1.00 97.81 92 CYS A CA 1
ATOM 735 C C . CYS A 1 92 ? -3.637 5.103 -5.503 1.00 97.81 92 CYS A C 1
ATOM 737 O O . CYS A 1 92 ? -3.886 6.250 -5.135 1.00 97.81 92 CYS A O 1
ATOM 739 N N . GLY A 1 93 ? -3.818 4.043 -4.711 1.00 98.19 93 GLY A N 1
ATOM 740 C CA . GLY A 1 93 ? -4.362 4.067 -3.356 1.00 98.19 93 GLY A CA 1
ATOM 741 C C . GLY A 1 93 ? -3.297 4.084 -2.260 1.00 98.19 93 GLY A C 1
ATOM 742 O O . GLY A 1 93 ? -3.580 3.681 -1.137 1.00 98.19 93 GLY A O 1
ATOM 743 N N . ARG A 1 94 ? -2.077 4.569 -2.533 1.00 98.50 94 ARG A N 1
ATOM 744 C CA . ARG A 1 94 ? -1.002 4.627 -1.519 1.00 98.50 94 ARG A CA 1
ATOM 745 C C . ARG A 1 94 ? -1.411 5.352 -0.225 1.00 98.50 94 ARG A C 1
ATOM 747 O O . ARG A 1 94 ? -1.029 4.912 0.849 1.00 98.50 94 ARG A O 1
ATOM 754 N N . HIS A 1 95 ? -2.209 6.420 -0.321 1.00 98.75 95 HIS A N 1
ATOM 755 C CA . HIS A 1 95 ? -2.655 7.204 0.836 1.00 98.75 95 HIS A CA 1
ATOM 756 C C . HIS A 1 95 ? -3.714 6.470 1.676 1.00 98.75 95 HIS A C 1
ATOM 758 O O . HIS A 1 95 ? -3.517 6.349 2.881 1.00 98.75 95 HIS A O 1
ATOM 764 N N . PRO A 1 96 ? -4.809 5.922 1.106 1.00 98.75 96 PRO A N 1
ATOM 765 C CA . PRO A 1 96 ? -5.728 5.110 1.902 1.00 98.75 96 PRO A CA 1
ATOM 766 C C . PRO A 1 96 ? -5.084 3.816 2.437 1.00 98.75 96 PRO A C 1
ATOM 768 O O . PRO A 1 96 ? -5.445 3.387 3.530 1.00 98.75 96 PRO A O 1
ATOM 771 N N . ILE A 1 97 ? -4.090 3.235 1.747 1.00 98.81 97 ILE A N 1
ATOM 772 C CA . ILE A 1 97 ? -3.267 2.140 2.296 1.00 98.81 97 ILE A CA 1
ATOM 773 C C . ILE A 1 97 ? -2.469 2.617 3.519 1.00 98.81 97 ILE A C 1
ATOM 775 O O . ILE A 1 97 ? -2.523 1.969 4.558 1.00 98.81 97 ILE A O 1
ATOM 779 N N . ALA A 1 98 ? -1.774 3.757 3.440 1.00 98.69 98 ALA A N 1
ATOM 780 C CA . ALA A 1 98 ? -1.019 4.306 4.570 1.00 98.69 98 ALA A CA 1
ATOM 781 C C . ALA A 1 98 ? -1.921 4.621 5.779 1.00 98.69 98 ALA A C 1
ATOM 783 O O . ALA A 1 98 ? -1.577 4.296 6.914 1.00 98.69 98 ALA A O 1
ATOM 784 N N . VAL A 1 99 ? -3.119 5.169 5.539 1.00 98.75 99 VAL A N 1
ATOM 785 C CA . VAL A 1 99 ? -4.137 5.377 6.583 1.00 98.75 99 VAL A CA 1
ATOM 786 C C . VAL A 1 99 ? -4.535 4.054 7.245 1.00 98.75 99 VAL A C 1
ATOM 788 O O . VAL A 1 99 ? -4.605 3.999 8.473 1.00 98.75 99 VAL A O 1
ATOM 791 N N . LEU A 1 100 ? -4.759 2.986 6.468 1.00 98.50 100 LEU A N 1
ATOM 792 C CA . LEU A 1 100 ? -5.033 1.654 7.018 1.00 98.50 100 LEU A CA 1
ATOM 793 C C . LEU A 1 100 ? -3.861 1.145 7.870 1.00 98.50 100 LEU A C 1
ATOM 795 O O . LEU A 1 100 ? -4.091 0.662 8.974 1.00 98.50 100 LEU A O 1
ATOM 799 N N . LEU A 1 101 ? -2.618 1.271 7.396 1.00 98.38 101 LEU A N 1
ATOM 800 C CA . LEU A 1 101 ? -1.435 0.815 8.137 1.00 98.38 101 LEU A CA 1
ATOM 801 C C . LEU A 1 101 ? -1.297 1.538 9.482 1.00 98.38 101 LEU A C 1
ATOM 803 O O . LEU A 1 101 ? -1.082 0.889 10.502 1.00 98.38 101 LEU A O 1
ATOM 807 N N . HIS A 1 102 ? -1.519 2.853 9.519 1.00 98.31 102 HIS A N 1
ATOM 808 C CA . HIS A 1 102 ? -1.532 3.600 10.778 1.00 98.31 102 HIS A CA 1
ATOM 809 C C . HIS A 1 102 ? -2.726 3.256 11.681 1.00 98.31 102 HIS A C 1
ATOM 811 O O . HIS A 1 102 ? -2.595 3.289 12.904 1.00 98.31 102 HIS A O 1
ATOM 817 N N . ALA A 1 103 ? -3.888 2.911 11.116 1.00 97.81 103 ALA A N 1
ATOM 818 C CA . ALA A 1 103 ? -5.019 2.422 11.905 1.00 97.81 103 ALA A CA 1
ATOM 819 C C . ALA A 1 103 ? -4.707 1.063 12.557 1.00 97.81 103 ALA A C 1
ATOM 821 O O . ALA A 1 103 ? -5.001 0.869 13.736 1.00 97.81 103 ALA A O 1
ATOM 822 N N . LEU A 1 104 ? -4.063 0.155 11.817 1.00 96.69 104 LEU A N 1
ATOM 823 C CA . LEU A 1 104 ? -3.609 -1.149 12.309 1.00 96.69 104 LEU A CA 1
ATOM 824 C C . LEU A 1 104 ? -2.511 -1.013 13.372 1.00 96.69 104 LEU A C 1
ATOM 826 O O . LEU A 1 104 ? -2.547 -1.714 14.382 1.00 96.69 104 LEU A O 1
ATOM 830 N N . ASP A 1 105 ? -1.568 -0.090 13.184 1.00 94.81 105 ASP A N 1
ATOM 831 C CA . ASP A 1 105 ? -0.543 0.214 14.184 1.00 94.81 105 ASP A CA 1
ATOM 832 C C . ASP A 1 105 ? -1.169 0.751 15.482 1.00 94.81 105 ASP A C 1
ATOM 834 O O . ASP A 1 105 ? -0.871 0.276 16.579 1.00 94.81 105 ASP A O 1
ATOM 838 N N . HIS A 1 106 ? -2.150 1.654 15.377 1.00 94.1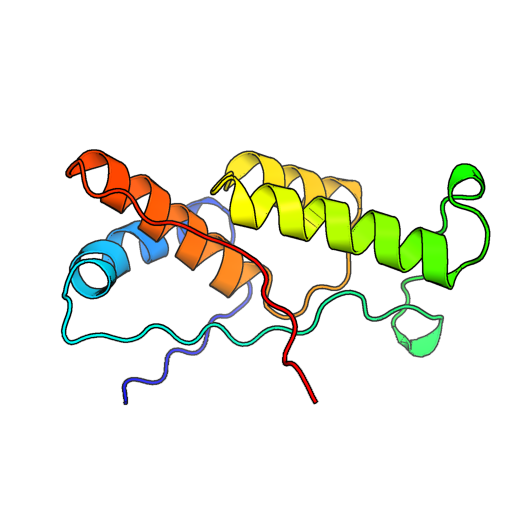9 106 HIS A N 1
ATOM 839 C CA . HIS A 1 106 ? -2.876 2.122 16.555 1.00 94.19 106 HIS A CA 1
ATOM 840 C C . HIS A 1 106 ? -3.699 1.005 17.218 1.00 94.19 106 HIS A C 1
ATOM 842 O O . HIS A 1 106 ? -3.711 0.905 18.444 1.00 94.19 106 HIS A O 1
ATOM 848 N N . ALA A 1 107 ? -4.329 0.121 16.439 1.00 91.25 107 ALA A N 1
ATOM 849 C CA . ALA A 1 107 ? -5.054 -1.043 16.951 1.00 91.25 107 ALA A CA 1
ATOM 850 C C . ALA A 1 107 ? -4.160 -1.977 17.788 1.00 91.25 107 ALA A C 1
ATOM 852 O O . ALA A 1 107 ? -4.602 -2.490 18.818 1.00 91.25 107 ALA A O 1
ATOM 853 N N . ARG A 1 108 ? -2.880 -2.133 17.418 1.00 89.56 108 ARG A N 1
ATOM 854 C CA . ARG A 1 108 ? -1.908 -2.909 18.210 1.00 89.56 108 ARG A CA 1
ATOM 855 C C . ARG A 1 108 ? -1.684 -2.346 19.610 1.00 89.56 108 ARG A C 1
ATOM 857 O O . ARG A 1 108 ? -1.390 -3.120 20.518 1.00 89.56 108 ARG A O 1
ATOM 864 N N . SER A 1 109 ? -1.844 -1.034 19.808 1.00 88.00 109 SER A N 1
ATOM 865 C CA . SER A 1 109 ? -1.754 -0.422 21.143 1.00 88.00 109 SER A CA 1
ATOM 866 C C . SER A 1 109 ? -2.898 -0.836 22.081 1.00 88.00 109 SER A C 1
ATOM 868 O O . SER A 1 109 ? -2.758 -0.714 23.294 1.00 88.00 109 SER A O 1
ATOM 870 N N . PHE A 1 110 ? -3.981 -1.398 21.530 1.00 86.88 110 PHE A N 1
ATOM 871 C CA . PHE A 1 110 ? -5.082 -2.024 22.269 1.00 86.88 110 PHE A CA 1
ATOM 872 C C . PHE A 1 110 ? -4.949 -3.554 22.357 1.00 86.88 110 PHE A C 1
ATOM 874 O O . PHE A 1 110 ? -5.929 -4.241 22.622 1.00 86.88 110 PHE A O 1
ATOM 881 N N . GLU A 1 111 ? -3.756 -4.100 22.090 1.00 85.81 111 GLU A N 1
ATOM 882 C CA . GLU A 1 111 ? -3.453 -5.542 22.080 1.00 85.81 111 GLU A CA 1
ATOM 883 C C . GLU A 1 111 ? -4.236 -6.368 21.041 1.00 85.81 111 GLU A C 1
ATOM 885 O O . GLU A 1 111 ? -4.134 -7.597 21.011 1.00 85.81 111 GLU A O 1
ATOM 890 N N . VAL A 1 112 ? -4.950 -5.713 20.119 1.00 85.75 112 VAL A N 1
ATOM 891 C CA . VAL A 1 112 ? -5.651 -6.380 19.017 1.00 85.75 112 VAL A CA 1
ATOM 892 C C . VAL A 1 112 ? -4.683 -6.615 17.863 1.00 85.75 112 VAL A C 1
ATOM 894 O O . VAL A 1 112 ? -4.100 -5.685 17.298 1.00 85.75 112 VAL A O 1
ATOM 897 N N . ARG A 1 113 ? -4.508 -7.885 17.493 1.00 86.69 113 ARG A N 1
ATOM 898 C CA . ARG A 1 113 ? -3.663 -8.292 16.366 1.00 86.69 113 ARG A CA 1
ATOM 899 C C . ARG A 1 113 ? -4.523 -8.610 15.158 1.00 86.69 113 ARG A C 1
ATOM 901 O O . ARG A 1 113 ? -5.448 -9.406 15.247 1.00 86.69 113 ARG A O 1
ATOM 908 N N . HIS A 1 114 ? -4.146 -8.030 14.031 1.00 92.31 114 HIS A N 1
ATOM 909 C CA . HIS A 1 114 ? -4.739 -8.326 12.737 1.00 92.31 114 HIS A CA 1
ATOM 910 C C . HIS A 1 114 ? -3.757 -9.162 11.925 1.00 92.31 114 HIS A C 1
ATOM 912 O O . HIS A 1 114 ? -2.546 -8.940 11.994 1.00 92.31 114 HIS A O 1
ATOM 918 N N . GLU A 1 115 ? -4.276 -10.094 11.141 1.00 93.81 115 GLU A N 1
ATOM 919 C CA . GLU A 1 115 ? -3.527 -10.747 10.074 1.00 93.81 115 GLU A CA 1
ATOM 920 C C . GLU A 1 115 ? -3.771 -9.977 8.775 1.00 93.81 115 GLU A C 1
ATOM 922 O O . GLU A 1 115 ? -4.909 -9.635 8.455 1.00 93.81 115 GLU A O 1
ATOM 927 N N . VAL A 1 116 ? -2.701 -9.661 8.043 1.00 95.81 116 VAL A N 1
ATOM 928 C CA . VAL A 1 116 ? -2.790 -8.988 6.742 1.00 95.81 116 VAL A CA 1
ATOM 929 C C . VAL A 1 116 ? -2.047 -9.839 5.731 1.00 95.81 116 VAL A C 1
ATOM 931 O O . VAL A 1 116 ? -0.842 -10.044 5.853 1.00 95.81 116 VAL A O 1
ATOM 934 N N . GLN A 1 117 ? -2.778 -10.327 4.733 1.00 96.25 117 GLN A N 1
ATOM 935 C CA . GLN A 1 117 ? -2.244 -11.199 3.699 1.00 96.25 117 GLN A CA 1
ATOM 936 C C . GLN A 1 117 ? -2.846 -10.838 2.343 1.00 96.25 117 GLN A C 1
ATOM 938 O O . GLN A 1 117 ? -4.060 -10.655 2.220 1.00 96.25 117 GLN A O 1
ATOM 943 N N . PHE A 1 118 ? -2.014 -10.790 1.303 1.00 95.56 118 PHE A N 1
ATOM 944 C CA . PHE A 1 118 ? -2.520 -10.769 -0.063 1.00 95.56 118 PHE A CA 1
ATOM 945 C C . PHE A 1 118 ? -2.958 -12.171 -0.478 1.00 95.56 118 PHE A C 1
ATOM 947 O O . PHE A 1 118 ? -2.164 -13.112 -0.537 1.00 95.56 118 PHE A O 1
ATOM 954 N N . VAL A 1 119 ? -4.235 -12.295 -0.823 1.00 93.75 119 VAL A N 1
ATOM 955 C CA . VAL A 1 119 ? -4.818 -13.532 -1.342 1.00 93.75 119 VAL A CA 1
ATOM 956 C C . VAL A 1 119 ? -4.933 -13.468 -2.861 1.00 93.75 119 VAL A C 1
ATOM 958 O O . VAL A 1 119 ? -5.116 -12.401 -3.445 1.00 93.75 119 VAL A O 1
ATOM 961 N N . ARG A 1 120 ? -4.822 -14.623 -3.518 1.00 86.75 120 ARG A N 1
ATOM 962 C CA . ARG A 1 120 ? -5.189 -14.758 -4.930 1.00 86.75 120 ARG A CA 1
ATOM 963 C C . ARG A 1 120 ? -6.640 -15.196 -4.995 1.00 86.75 120 ARG A C 1
ATOM 965 O O . ARG A 1 120 ? -7.006 -16.170 -4.339 1.00 86.75 120 ARG A O 1
ATOM 972 N N . THR A 1 121 ? -7.446 -14.515 -5.794 1.00 74.31 121 THR A N 1
ATOM 973 C CA . THR A 1 121 ? -8.748 -15.044 -6.187 1.00 74.31 121 THR A CA 1
ATOM 974 C C . THR A 1 121 ? -8.490 -16.319 -6.983 1.00 74.31 121 THR A C 1
ATOM 976 O O . THR A 1 121 ? -7.777 -16.295 -7.985 1.00 74.31 121 THR A O 1
ATOM 979 N N . ILE A 1 122 ? -8.978 -17.448 -6.477 1.00 58.16 122 ILE A N 1
ATOM 980 C CA . ILE A 1 122 ? -8.983 -18.701 -7.227 1.00 58.16 122 ILE A CA 1
ATOM 981 C C . ILE A 1 122 ? -10.111 -18.546 -8.250 1.00 58.16 122 ILE A C 1
ATOM 983 O O . ILE A 1 122 ? -11.267 -18.410 -7.848 1.00 58.16 122 ILE A O 1
ATOM 987 N N . GLU A 1 123 ? -9.761 -18.479 -9.533 1.00 49.72 123 GLU A N 1
ATOM 988 C CA . GLU A 1 123 ? -10.711 -18.639 -10.643 1.00 49.72 123 GLU A CA 1
ATOM 989 C C . GLU A 1 123 ? -10.956 -20.124 -10.927 1.00 49.72 123 GLU A C 1
ATOM 991 O O . GLU A 1 123 ? -9.971 -20.903 -10.894 1.00 49.72 123 GLU A O 1
#

InterPro domains:
  IPR002737 MEMO1 family [PF01875] (1-114)
  IPR002737 MEMO1 family [PTHR11060] (1-120)
  IPR002737 MEMO1 family [cd07361] (1-119)

Organism: NCBI:txid141414

Sequence (123 aa):
VVPILVGALDRTAEATYGRALAPYLLEDANLFIISSDFCHWGRRFKYTHYDPSAGEIFQSIEALDRKGMRLIEQQDADGFADYQHAFHNTICGRHPIAVLLHALDHARSFEVRHEVQFVRTIE

Radius of gyration: 15.51 Å; chains: 1; bounding box: 41×33×43 Å